Protein AF-A0A3P8GC88-F1 (afdb_monomer_lite)

Structure (mmCIF, N/CA/C/O backbone):
data_AF-A0A3P8GC88-F1
#
_entry.id   AF-A0A3P8GC88-F1
#
loop_
_atom_site.group_PDB
_atom_site.id
_atom_site.type_symbol
_atom_site.label_atom_id
_atom_site.label_alt_id
_atom_site.label_comp_id
_atom_site.label_asym_id
_atom_site.label_entity_id
_atom_site.label_seq_id
_atom_site.pdbx_PDB_ins_code
_atom_site.Cartn_x
_atom_site.Cartn_y
_atom_site.Cartn_z
_atom_site.occupancy
_atom_site.B_iso_or_equiv
_atom_site.auth_seq_id
_atom_site.auth_comp_id
_atom_site.auth_asym_id
_atom_site.auth_atom_id
_atom_site.pdbx_PDB_model_num
ATOM 1 N N . MET A 1 1 ? -16.053 -8.928 15.635 1.00 45.06 1 MET A N 1
ATOM 2 C CA . MET A 1 1 ? -14.944 -8.160 15.032 1.00 45.06 1 MET A CA 1
ATOM 3 C C . MET A 1 1 ? -15.364 -7.848 13.620 1.00 45.06 1 MET A C 1
ATOM 5 O O . MET A 1 1 ? -15.577 -8.796 12.871 1.00 45.06 1 MET A O 1
ATOM 9 N N . GLY A 1 2 ? -15.689 -6.575 13.405 1.00 56.59 2 GLY A N 1
ATOM 10 C CA . GLY A 1 2 ? -16.501 -6.079 12.302 1.00 56.59 2 GLY A CA 1
ATOM 11 C C . GLY A 1 2 ? -15.796 -6.063 10.960 1.00 56.59 2 GLY A C 1
ATOM 12 O O . GLY A 1 2 ? -14.570 -6.120 10.902 1.00 56.59 2 GLY A O 1
ATOM 13 N N . ASP A 1 3 ? -16.591 -5.991 9.900 1.00 76.69 3 ASP A N 1
ATOM 14 C CA . ASP A 1 3 ? -16.092 -5.788 8.547 1.00 76.69 3 ASP A CA 1
ATOM 15 C C . ASP A 1 3 ? -15.477 -4.379 8.491 1.00 76.69 3 ASP A C 1
ATOM 17 O O . ASP A 1 3 ? -16.190 -3.387 8.614 1.00 76.69 3 ASP A O 1
ATOM 21 N N . THR A 1 4 ? -14.158 -4.266 8.366 1.00 82.25 4 THR A N 1
ATOM 22 C CA . THR A 1 4 ? -13.486 -2.973 8.161 1.00 82.25 4 THR A CA 1
ATOM 23 C C . THR A 1 4 ? -13.404 -2.692 6.664 1.00 82.25 4 THR A C 1
ATOM 25 O O . THR A 1 4 ? -13.116 -3.592 5.872 1.00 82.25 4 THR A O 1
ATOM 28 N N . LEU A 1 5 ? -13.633 -1.439 6.276 1.00 87.00 5 LEU A N 1
ATOM 29 C CA . LEU A 1 5 ? -13.338 -0.937 4.939 1.00 87.00 5 LEU A CA 1
ATOM 30 C C . LEU A 1 5 ? -12.095 -0.049 4.997 1.00 87.00 5 LEU A C 1
ATOM 32 O O . LEU A 1 5 ? -12.009 0.805 5.877 1.00 87.00 5 LEU A O 1
ATOM 36 N N . VAL A 1 6 ? -11.181 -0.216 4.039 1.00 90.19 6 VAL A N 1
ATOM 37 C CA . VAL A 1 6 ? -10.041 0.682 3.809 1.00 90.19 6 VAL A CA 1
ATOM 38 C C . VAL A 1 6 ? -10.015 1.139 2.350 1.00 90.19 6 VAL A C 1
ATOM 40 O O . VAL A 1 6 ? -10.334 0.361 1.448 1.00 90.19 6 VAL A O 1
ATOM 43 N N . PHE A 1 7 ? -9.662 2.403 2.119 1.00 91.44 7 PHE A N 1
ATOM 44 C CA . PHE A 1 7 ? -9.493 2.979 0.784 1.00 91.44 7 PHE A CA 1
ATOM 45 C C . PHE A 1 7 ? -8.501 4.154 0.790 1.00 91.44 7 PHE A C 1
ATOM 47 O O . PHE A 1 7 ? -8.157 4.705 1.836 1.00 91.44 7 PHE A O 1
ATOM 54 N N . CYS A 1 8 ? -8.042 4.557 -0.395 1.00 90.88 8 CYS A N 1
ATOM 55 C CA . CYS A 1 8 ? -7.130 5.686 -0.598 1.00 90.88 8 CYS A CA 1
ATOM 56 C C . CYS A 1 8 ? -7.660 6.649 -1.676 1.00 90.88 8 CYS A C 1
ATOM 58 O O . CYS A 1 8 ? -8.451 6.251 -2.529 1.00 90.88 8 CYS A O 1
ATOM 60 N N . SER A 1 9 ? -7.207 7.910 -1.667 1.00 86.81 9 SER A N 1
ATOM 61 C CA . SER A 1 9 ? -7.732 8.981 -2.540 1.00 86.81 9 SER A CA 1
ATOM 62 C C . SER A 1 9 ? -6.686 9.657 -3.443 1.00 86.81 9 SER A C 1
ATOM 64 O O . SER A 1 9 ? -6.749 10.864 -3.666 1.00 86.81 9 SER A O 1
ATOM 66 N N . LEU A 1 10 ? -5.696 8.915 -3.965 1.00 92.06 10 LEU A N 1
ATOM 67 C CA . LEU A 1 10 ? -4.563 9.488 -4.728 1.00 92.06 10 LEU A CA 1
ATOM 68 C C . LEU A 1 10 ? -3.789 10.572 -3.953 1.00 92.06 10 LEU A C 1
ATOM 70 O O . LEU A 1 10 ? -3.154 11.448 -4.539 1.00 92.06 10 LEU A O 1
ATOM 74 N N . SER A 1 11 ? -3.814 10.471 -2.629 1.00 92.62 11 SER A N 1
ATOM 75 C CA . SER A 1 11 ? -3.140 11.335 -1.662 1.00 92.62 11 SER A CA 1
ATOM 76 C C . SER A 1 11 ? -2.324 10.458 -0.697 1.00 92.62 11 SER A C 1
ATOM 78 O O . SER A 1 11 ? -2.492 9.231 -0.706 1.00 92.62 11 SER A O 1
ATOM 80 N N . PRO A 1 12 ? -1.432 11.015 0.140 1.00 90.06 12 PRO A N 1
ATOM 81 C CA . PRO A 1 12 ? -0.731 10.243 1.164 1.00 90.06 12 PRO A CA 1
ATOM 82 C C . PRO A 1 12 ? -1.633 9.990 2.390 1.00 90.06 12 PRO A C 1
ATOM 84 O O . PRO A 1 12 ? -1.160 9.987 3.517 1.00 90.06 12 PRO A O 1
ATOM 87 N N . ILE A 1 13 ? -2.943 9.818 2.188 1.00 91.56 13 ILE A N 1
ATOM 88 C CA . ILE A 1 13 ? -3.923 9.588 3.250 1.00 91.56 13 ILE A CA 1
ATOM 89 C C . ILE A 1 13 ? -4.640 8.268 2.977 1.00 91.56 13 ILE A C 1
ATOM 91 O O . ILE A 1 13 ? -5.161 8.038 1.879 1.00 91.56 13 ILE A O 1
ATOM 95 N N . LEU A 1 14 ? -4.668 7.410 3.994 1.00 92.69 14 LEU A N 1
ATOM 96 C CA . LEU A 1 14 ? -5.495 6.208 4.029 1.00 92.69 14 LEU A CA 1
ATOM 97 C C . LEU A 1 14 ? -6.747 6.494 4.847 1.00 92.69 14 LEU A C 1
ATOM 99 O O . LEU A 1 14 ? -6.663 7.091 5.917 1.00 92.69 14 LEU A O 1
ATOM 103 N N . TYR A 1 15 ? -7.895 6.038 4.366 1.00 91.81 15 TYR A N 1
ATOM 104 C CA . TYR A 1 15 ? -9.172 6.165 5.055 1.00 91.81 15 TYR A CA 1
ATOM 105 C C . TYR A 1 15 ? -9.679 4.793 5.446 1.00 91.81 15 TYR A C 1
ATOM 107 O O . TYR A 1 15 ? -9.564 3.842 4.671 1.00 91.81 15 TYR A O 1
ATOM 115 N N . PHE A 1 16 ? -10.263 4.689 6.633 1.00 90.38 16 PHE A N 1
ATOM 116 C CA . PHE A 1 16 ? -10.815 3.434 7.111 1.00 90.38 16 PHE A CA 1
ATOM 117 C C . PHE A 1 16 ? -11.992 3.639 8.056 1.00 90.38 16 PHE A C 1
ATOM 119 O O . PHE A 1 16 ? -12.110 4.651 8.744 1.00 90.38 16 PHE A O 1
ATOM 126 N N . THR A 1 17 ? -12.891 2.664 8.082 1.00 87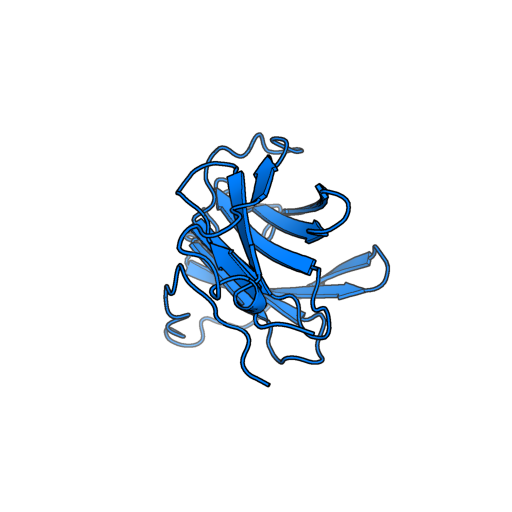.00 17 THR A N 1
ATOM 127 C CA . THR A 1 17 ? -14.095 2.706 8.914 1.00 87.00 17 THR A CA 1
ATOM 128 C C . THR A 1 17 ? -14.579 1.298 9.242 1.00 87.00 17 THR A C 1
ATOM 130 O O . THR A 1 17 ? -14.329 0.354 8.488 1.00 87.00 17 THR A O 1
ATOM 133 N N . SER A 1 18 ? -15.256 1.153 10.382 1.00 83.62 18 SER A N 1
ATOM 134 C CA . SER A 1 18 ? -15.886 -0.104 10.781 1.00 83.62 18 SER A CA 1
ATOM 135 C C . SER A 1 18 ? -17.312 -0.154 10.241 1.00 83.62 18 SER A C 1
ATOM 137 O O . SER A 1 18 ? -18.145 0.678 10.589 1.00 83.62 18 SER A O 1
ATOM 139 N N . LEU A 1 19 ? -17.632 -1.165 9.437 1.00 78.12 19 LEU A N 1
ATOM 140 C CA . LEU A 1 19 ? -18.971 -1.348 8.872 1.00 78.12 19 LEU A CA 1
ATOM 141 C C . LEU A 1 19 ? -19.974 -1.930 9.885 1.00 78.12 19 LEU A C 1
ATOM 143 O O . LEU A 1 19 ? -21.140 -2.128 9.552 1.00 78.12 19 LEU A O 1
ATOM 147 N N . THR A 1 20 ? -19.564 -2.210 11.128 1.00 71.25 20 THR A N 1
ATOM 148 C CA . THR A 1 20 ? -20.507 -2.583 12.199 1.00 71.25 20 THR A CA 1
ATOM 149 C C . THR A 1 20 ? -21.238 -1.393 12.809 1.00 71.25 20 THR A C 1
ATOM 151 O O . THR A 1 20 ? -22.257 -1.609 13.462 1.00 71.25 20 THR A O 1
ATOM 154 N N . ASP A 1 21 ? -20.747 -0.172 12.581 1.00 59.34 21 ASP A N 1
ATOM 155 C CA . ASP A 1 21 ? -21.316 1.068 13.129 1.00 59.34 21 ASP A CA 1
ATOM 156 C C . ASP A 1 21 ? -22.411 1.670 12.229 1.00 59.34 21 ASP A C 1
ATOM 158 O O . ASP A 1 21 ? -22.956 2.721 12.533 1.00 59.34 21 ASP A O 1
ATOM 162 N N . VAL A 1 22 ? -22.814 0.979 11.154 1.00 61.69 22 VAL A N 1
ATOM 163 C CA . VAL A 1 22 ? -23.804 1.457 10.159 1.00 61.69 22 VAL A CA 1
ATOM 164 C C . VAL A 1 22 ? -25.254 1.361 10.678 1.00 61.69 22 VAL A C 1
ATOM 166 O O . VAL A 1 22 ? -26.202 1.248 9.908 1.00 61.69 22 VAL A O 1
ATOM 169 N N . ARG A 1 23 ? -25.454 1.328 12.000 1.00 61.91 23 ARG A N 1
ATOM 170 C CA . ARG A 1 23 ? -26.798 1.332 12.606 1.00 61.91 23 ARG A CA 1
ATOM 171 C C . ARG A 1 23 ? -27.359 2.743 12.767 1.00 61.91 23 ARG A C 1
ATOM 173 O O . ARG A 1 23 ? -28.574 2.871 12.843 1.00 61.91 23 ARG A O 1
ATOM 180 N N . ASP A 1 24 ? -26.487 3.748 12.738 1.00 55.25 24 ASP A N 1
ATOM 181 C CA . ASP A 1 24 ? -26.819 5.168 12.732 1.00 55.25 24 ASP A CA 1
ATOM 182 C C . ASP A 1 24 ? -26.253 5.792 11.443 1.00 55.25 24 ASP A C 1
ATOM 184 O O . ASP A 1 24 ? -25.225 5.358 10.930 1.00 55.25 24 ASP A O 1
ATOM 188 N N . GLU A 1 25 ? -26.959 6.758 10.865 1.00 65.31 25 GLU A N 1
ATOM 189 C CA . GLU A 1 25 ? -26.869 7.188 9.456 1.00 65.31 25 GLU A CA 1
ATOM 190 C C . GLU A 1 25 ? -25.523 7.816 9.009 1.00 65.31 25 GLU A C 1
ATOM 192 O O . GLU A 1 25 ? -25.381 8.199 7.846 1.00 65.31 25 GLU A O 1
ATOM 197 N N . GLU A 1 26 ? -24.508 7.875 9.880 1.00 68.50 26 GLU A N 1
ATOM 198 C CA . GLU A 1 26 ? -23.179 8.423 9.587 1.00 68.50 26 GLU A CA 1
ATOM 199 C C . GLU A 1 26 ? -22.053 7.397 9.795 1.00 68.50 26 GLU A C 1
ATOM 201 O O . GLU A 1 26 ? -21.827 6.865 10.882 1.00 68.50 26 GLU A O 1
ATOM 206 N N . LEU A 1 27 ? -21.277 7.155 8.734 1.00 75.69 27 LEU A N 1
ATOM 207 C CA . LEU A 1 27 ? -20.048 6.364 8.798 1.00 75.69 27 LEU A CA 1
ATOM 208 C C . LEU A 1 27 ? -18.969 7.131 9.570 1.00 75.69 27 LEU A C 1
ATOM 210 O O . LEU A 1 27 ? -18.505 8.182 9.126 1.00 75.69 27 LEU A O 1
ATOM 214 N N . ASN A 1 28 ? -18.499 6.564 10.684 1.00 83.31 28 ASN A N 1
ATOM 215 C CA . ASN A 1 28 ? -17.353 7.096 11.419 1.00 83.31 28 ASN A CA 1
ATOM 216 C C . ASN A 1 28 ? -16.056 6.844 10.631 1.00 83.31 28 ASN A C 1
ATOM 218 O O . ASN A 1 28 ? -15.435 5.778 10.735 1.00 83.31 28 ASN A O 1
ATOM 222 N N . LEU A 1 29 ? -15.687 7.805 9.784 1.00 86.69 29 LEU A N 1
ATOM 223 C CA . LEU A 1 29 ? -14.516 7.728 8.921 1.00 86.69 29 LEU A CA 1
ATOM 224 C C . LEU A 1 29 ? -13.258 8.180 9.668 1.00 86.69 29 LEU A C 1
ATOM 226 O O . LEU A 1 29 ? -13.107 9.347 10.026 1.00 86.69 29 LEU A O 1
ATOM 230 N N . LYS A 1 30 ? -12.319 7.255 9.848 1.00 90.25 30 LYS A N 1
ATOM 231 C CA . LYS A 1 30 ? -10.978 7.533 10.362 1.00 90.25 30 LYS A CA 1
ATOM 232 C C . LYS A 1 30 ? -10.002 7.690 9.204 1.00 90.25 30 LYS A C 1
ATOM 234 O O . LYS A 1 30 ? -10.242 7.193 8.102 1.00 90.25 30 LYS A O 1
ATOM 239 N N . HIS A 1 31 ? -8.893 8.372 9.462 1.00 90.50 31 HIS A N 1
ATOM 240 C CA . HIS A 1 31 ? -7.816 8.512 8.494 1.00 90.50 31 HIS A CA 1
ATOM 241 C C . HIS A 1 31 ? -6.442 8.367 9.149 1.00 90.50 31 HIS A C 1
ATOM 243 O O . HIS A 1 31 ? -6.271 8.655 10.334 1.00 90.50 31 HIS A O 1
ATOM 249 N N . ALA A 1 32 ? -5.474 7.933 8.348 1.00 90.38 32 ALA A N 1
ATOM 250 C CA . ALA A 1 32 ? -4.058 7.909 8.673 1.00 90.38 32 ALA A CA 1
ATOM 251 C C . ALA A 1 32 ? -3.302 8.724 7.617 1.00 90.38 32 ALA A C 1
ATOM 253 O O . ALA A 1 32 ? -3.332 8.392 6.429 1.00 90.38 32 ALA A O 1
ATOM 254 N N . GLU A 1 33 ? -2.642 9.798 8.048 1.00 90.44 33 GLU A N 1
ATOM 255 C CA . GLU A 1 33 ? -1.737 10.563 7.192 1.00 90.44 33 GLU A CA 1
ATOM 256 C C . GLU A 1 33 ? -0.371 9.883 7.162 1.00 90.44 33 GLU A C 1
ATOM 258 O O . GLU A 1 33 ? 0.341 9.807 8.168 1.00 90.44 33 GLU A O 1
ATOM 263 N N . LEU A 1 34 ? -0.002 9.386 5.988 1.00 87.88 34 LEU A N 1
ATOM 264 C CA . LEU A 1 34 ? 1.295 8.785 5.757 1.00 87.88 34 LEU A CA 1
ATOM 265 C C . LEU A 1 34 ? 2.318 9.899 5.622 1.00 87.88 34 LEU A C 1
ATOM 267 O O . LEU A 1 34 ? 2.230 10.762 4.744 1.00 87.88 34 LEU A O 1
ATOM 271 N N . GLN A 1 35 ? 3.315 9.874 6.498 1.00 83.19 35 GLN A N 1
ATOM 272 C CA . GLN A 1 35 ? 4.422 10.802 6.363 1.00 83.19 35 GLN A CA 1
ATOM 273 C C . GLN A 1 35 ? 5.223 10.441 5.102 1.00 83.19 35 GLN A C 1
ATOM 275 O O . GLN A 1 35 ? 5.266 9.276 4.706 1.00 83.19 35 GLN A O 1
ATOM 280 N N . PRO A 1 36 ? 5.889 11.410 4.459 1.00 72.50 36 PRO A N 1
ATOM 281 C CA . PRO A 1 36 ? 6.412 11.204 3.112 1.00 72.50 36 PRO A CA 1
ATOM 282 C C . PRO A 1 36 ? 7.561 10.177 3.003 1.00 72.50 36 PRO A C 1
ATOM 284 O O . PRO A 1 36 ? 7.962 9.820 1.888 1.00 72.50 36 PRO A O 1
ATOM 287 N N . GLY A 1 37 ? 8.096 9.715 4.140 1.00 73.38 37 GLY A N 1
ATOM 288 C CA . GLY A 1 37 ? 9.191 8.750 4.238 1.00 73.38 37 GLY A CA 1
ATOM 289 C C . GLY A 1 37 ? 10.440 9.160 3.450 1.00 73.38 37 GLY A C 1
ATOM 290 O O . GLY A 1 37 ? 10.646 10.331 3.128 1.00 73.38 37 GLY A O 1
ATOM 291 N N . GLU A 1 38 ? 11.280 8.182 3.094 1.00 71.81 38 GLU A N 1
ATOM 292 C CA . GLU A 1 38 ? 12.569 8.429 2.423 1.00 71.81 38 GLU A CA 1
ATOM 293 C C . GLU A 1 38 ? 12.438 9.055 1.027 1.00 71.81 38 GLU A C 1
ATOM 295 O O . GLU A 1 38 ? 13.287 9.835 0.596 1.00 71.81 38 GLU A O 1
ATOM 300 N N . ARG A 1 39 ? 11.385 8.698 0.280 1.00 83.19 39 ARG A N 1
ATOM 301 C CA . ARG A 1 39 ? 11.214 9.136 -1.117 1.00 83.19 39 ARG A CA 1
ATOM 302 C C . ARG A 1 39 ? 10.271 10.325 -1.279 1.00 83.19 39 ARG A C 1
ATOM 304 O O . ARG A 1 39 ? 10.081 10.779 -2.410 1.00 83.19 39 ARG A O 1
ATOM 311 N N . ASN A 1 40 ? 9.744 10.878 -0.192 1.00 88.75 40 ASN A N 1
ATOM 312 C CA . ASN A 1 40 ? 8.763 11.959 -0.200 1.00 88.75 40 ASN A CA 1
ATOM 313 C C . ASN A 1 40 ? 7.532 11.612 -1.061 1.00 88.75 40 ASN A C 1
ATOM 315 O O . ASN A 1 40 ? 7.322 12.206 -2.127 1.00 88.75 40 ASN A O 1
ATOM 319 N N . ILE A 1 41 ? 6.807 10.555 -0.681 1.00 91.06 41 ILE A N 1
ATOM 320 C CA . ILE A 1 41 ? 5.606 10.112 -1.401 1.00 91.06 41 ILE A CA 1
ATOM 321 C C . ILE A 1 41 ? 4.519 11.188 -1.352 1.00 91.06 41 ILE A C 1
ATOM 323 O O . ILE A 1 41 ? 4.418 11.959 -0.404 1.00 91.06 41 ILE A O 1
ATOM 327 N N . THR A 1 42 ? 3.701 11.244 -2.397 1.00 92.75 42 THR A N 1
ATOM 328 C CA . THR A 1 42 ? 2.598 12.217 -2.498 1.00 92.75 42 THR A CA 1
ATOM 329 C C . THR A 1 42 ? 1.297 11.594 -2.975 1.00 92.75 42 THR A C 1
ATOM 331 O O . THR A 1 42 ? 0.262 12.253 -2.945 1.00 92.75 42 THR A O 1
ATOM 334 N N . LYS A 1 43 ? 1.335 10.340 -3.438 1.00 93.69 43 LYS A N 1
ATOM 335 C CA . LYS A 1 43 ? 0.174 9.642 -3.980 1.00 93.69 43 LYS A CA 1
ATOM 336 C C . LYS A 1 43 ? 0.176 8.193 -3.530 1.00 93.69 43 LYS A C 1
ATOM 338 O O . LYS A 1 43 ? 1.206 7.524 -3.594 1.00 93.69 43 LYS A O 1
ATOM 343 N N . THR A 1 44 ? -1.002 7.730 -3.143 1.00 95.19 44 THR A N 1
ATOM 344 C CA . THR A 1 44 ? -1.303 6.324 -2.874 1.00 95.19 44 THR A CA 1
ATOM 345 C C . THR A 1 44 ? -2.278 5.833 -3.930 1.00 95.19 44 THR A C 1
ATOM 347 O O . THR A 1 44 ? -3.318 6.460 -4.136 1.00 95.19 44 THR A O 1
ATOM 350 N N . PHE A 1 45 ? -1.930 4.749 -4.614 1.00 94.88 45 PHE A N 1
ATOM 351 C CA . PHE A 1 45 ? -2.695 4.218 -5.744 1.00 94.88 45 PHE A CA 1
ATOM 352 C C . PHE A 1 45 ? -3.551 3.013 -5.372 1.00 94.88 45 PHE A C 1
ATOM 354 O O . PHE A 1 45 ? -4.605 2.799 -5.966 1.00 94.88 45 PHE A O 1
ATOM 361 N N . SER A 1 46 ? -3.100 2.226 -4.400 1.00 94.50 46 SER A N 1
ATOM 362 C CA . SER A 1 46 ? -3.767 0.999 -3.977 1.00 94.50 46 SER A CA 1
ATOM 363 C C . SER A 1 46 ? -3.526 0.731 -2.501 1.00 94.50 46 SER A C 1
ATOM 365 O O . SER A 1 46 ? -2.527 1.173 -1.931 1.00 94.50 46 SER A O 1
ATOM 367 N N . VAL A 1 47 ? -4.456 -0.002 -1.897 1.00 93.94 47 VAL A N 1
ATOM 368 C CA . VAL A 1 47 ? -4.381 -0.474 -0.519 1.00 93.94 47 VAL A CA 1
ATOM 369 C C . VAL A 1 47 ? -5.026 -1.855 -0.424 1.00 93.94 47 VAL A C 1
ATOM 371 O O . VAL A 1 47 ? -6.007 -2.131 -1.116 1.00 93.94 47 VAL A O 1
ATOM 374 N N . ASP A 1 48 ? -4.466 -2.714 0.416 1.00 91.00 48 ASP A N 1
ATOM 375 C CA . ASP A 1 48 ? -4.994 -4.037 0.740 1.00 91.00 48 ASP A CA 1
ATOM 376 C C . ASP A 1 48 ? -4.752 -4.337 2.226 1.00 91.00 48 ASP A C 1
ATOM 378 O O . ASP A 1 48 ? -3.845 -3.774 2.840 1.00 91.00 48 ASP A O 1
ATOM 382 N N . PHE A 1 49 ? -5.543 -5.222 2.822 1.00 88.06 49 PHE A N 1
ATOM 383 C CA . PHE A 1 49 ? -5.238 -5.754 4.144 1.00 88.06 49 PHE A CA 1
ATOM 384 C C . PHE A 1 49 ? -4.020 -6.674 4.071 1.00 88.06 49 PHE A C 1
ATOM 386 O O . PHE A 1 49 ? -3.874 -7.488 3.156 1.00 88.06 49 PHE A O 1
ATOM 393 N N . LEU A 1 50 ? -3.139 -6.554 5.062 1.00 86.69 50 LEU A N 1
ATOM 394 C CA . LEU A 1 50 ? -2.027 -7.480 5.207 1.00 86.69 50 LEU A CA 1
ATOM 395 C C . LEU A 1 50 ? -2.564 -8.826 5.720 1.00 86.69 50 LEU A C 1
ATOM 397 O O . LEU A 1 50 ? -3.305 -8.867 6.705 1.00 86.69 50 LEU A O 1
ATOM 401 N N . GLY A 1 51 ? -2.202 -9.923 5.051 1.00 73.75 51 GLY A N 1
ATOM 402 C CA . GLY A 1 51 ? -2.670 -11.270 5.365 1.00 73.75 51 GLY A CA 1
ATOM 403 C C . GLY A 1 51 ? -2.484 -11.606 6.845 1.00 73.75 51 GLY A C 1
ATOM 404 O O . GLY A 1 51 ? -1.429 -11.386 7.424 1.00 73.75 51 GLY A O 1
ATOM 405 N N . GLY A 1 52 ? -3.543 -12.101 7.478 1.00 67.25 52 GLY A N 1
ATOM 406 C CA . GLY A 1 52 ? -3.549 -12.545 8.873 1.00 67.25 52 GLY A CA 1
ATOM 407 C C . GLY A 1 52 ? -3.780 -11.425 9.885 1.00 67.25 52 GLY A C 1
ATOM 408 O O . GLY A 1 52 ? -4.163 -11.709 11.019 1.00 67.25 52 GLY A O 1
ATOM 409 N N . SER A 1 53 ? -3.630 -10.163 9.476 1.00 70.31 53 SER A N 1
ATOM 410 C CA . SER A 1 53 ? -3.848 -8.999 10.328 1.00 70.31 53 SER A CA 1
ATOM 411 C C . SER A 1 53 ? -5.180 -8.328 10.009 1.00 70.31 53 SER A C 1
ATOM 413 O O . SER A 1 53 ? -5.487 -8.003 8.866 1.00 70.31 53 SER A O 1
ATOM 415 N N . SER A 1 54 ? -5.990 -8.067 11.035 1.00 71.88 54 SER A N 1
ATOM 416 C CA . SER A 1 54 ? -7.200 -7.246 10.887 1.00 71.88 54 SER A CA 1
ATOM 417 C C . SER A 1 54 ? -6.924 -5.745 11.001 1.00 71.88 54 SER A C 1
ATOM 419 O O . SER A 1 54 ? -7.854 -4.949 10.894 1.00 71.88 54 SER A O 1
ATOM 421 N N . ASN A 1 55 ? -5.681 -5.365 11.305 1.00 83.88 55 ASN A N 1
ATOM 422 C CA . ASN A 1 55 ? -5.326 -4.004 11.695 1.00 83.88 55 ASN A CA 1
ATOM 423 C C . ASN A 1 55 ? -4.193 -3.404 10.860 1.00 83.88 55 ASN A C 1
ATOM 425 O O . ASN A 1 55 ? -3.965 -2.201 10.929 1.00 83.88 55 ASN A O 1
ATOM 429 N N . GLN A 1 56 ? -3.490 -4.218 10.075 1.00 89.00 56 GLN A N 1
ATOM 430 C CA . GLN A 1 56 ? -2.437 -3.747 9.191 1.00 89.00 56 GLN A CA 1
ATOM 431 C C . GLN A 1 56 ? -2.895 -3.766 7.744 1.00 89.00 56 GLN A C 1
ATOM 433 O O . GLN A 1 56 ? -3.585 -4.682 7.290 1.00 89.00 56 GLN A O 1
ATOM 438 N N . VAL A 1 57 ? -2.468 -2.746 7.018 1.00 91.12 57 VAL A N 1
ATOM 439 C CA . VAL A 1 57 ? -2.711 -2.608 5.589 1.00 91.12 57 VAL A CA 1
ATOM 440 C C . VAL A 1 57 ? -1.401 -2.383 4.866 1.00 91.12 57 VAL A C 1
ATOM 442 O O . VAL A 1 57 ? -0.470 -1.788 5.405 1.00 91.12 57 VAL A O 1
ATOM 445 N N . VAL A 1 58 ? -1.343 -2.858 3.633 1.00 92.38 58 VAL A N 1
ATOM 446 C CA . VAL A 1 58 ? -0.273 -2.577 2.690 1.00 92.38 58 VAL A CA 1
ATOM 447 C C . VAL A 1 58 ? -0.782 -1.586 1.656 1.00 92.38 58 VAL A C 1
ATOM 449 O O . VAL A 1 58 ? -1.892 -1.734 1.152 1.00 92.38 58 VAL A O 1
ATOM 452 N N . SER A 1 59 ? 0.015 -0.578 1.319 1.00 94.25 59 SER A N 1
ATOM 453 C CA . SER A 1 59 ? -0.345 0.422 0.314 1.00 94.25 59 SER A CA 1
ATOM 454 C C . SER A 1 59 ? 0.765 0.650 -0.706 1.00 94.25 59 SER A C 1
ATOM 456 O O . SER A 1 59 ? 1.951 0.658 -0.376 1.00 94.25 59 SER A O 1
ATOM 458 N N . GLY A 1 60 ? 0.364 0.803 -1.969 1.00 94.94 60 GLY A N 1
ATOM 459 C CA . GLY A 1 60 ? 1.240 1.091 -3.102 1.00 94.94 60 GLY A CA 1
ATOM 460 C C . GLY A 1 60 ? 1.265 2.582 -3.415 1.00 94.94 60 GLY A C 1
ATOM 461 O O . GLY A 1 60 ? 0.213 3.220 -3.523 1.00 94.94 60 GLY A O 1
ATOM 462 N N . HIS A 1 61 ? 2.464 3.140 -3.567 1.00 95.31 61 HIS A N 1
ATOM 463 C CA . HIS A 1 61 ? 2.672 4.578 -3.714 1.00 95.31 61 HIS A CA 1
ATOM 464 C C . HIS A 1 61 ? 3.481 4.937 -4.953 1.00 95.31 61 HIS A C 1
ATOM 466 O O . HIS A 1 61 ? 4.108 4.101 -5.613 1.00 95.31 61 HIS A O 1
ATOM 472 N N . ASN A 1 62 ? 3.524 6.238 -5.232 1.00 94.69 62 ASN A N 1
ATOM 473 C CA . ASN A 1 62 ? 4.465 6.769 -6.199 1.00 94.69 62 ASN A CA 1
ATOM 474 C C . ASN A 1 62 ? 5.924 6.569 -5.768 1.00 94.69 62 ASN A C 1
ATOM 476 O O . ASN A 1 62 ? 6.238 6.326 -4.600 1.00 94.69 62 ASN A O 1
ATOM 480 N N . LYS A 1 63 ? 6.838 6.694 -6.733 1.00 94.38 63 LYS A N 1
ATOM 481 C CA . LYS A 1 63 ? 8.289 6.577 -6.522 1.00 94.38 63 LYS A CA 1
ATOM 482 C C . LYS A 1 63 ? 8.748 5.183 -6.079 1.00 94.38 63 LYS A C 1
ATOM 484 O O . LYS A 1 63 ? 9.810 5.062 -5.462 1.00 94.38 63 LYS A O 1
ATOM 489 N N . GLY A 1 64 ? 8.004 4.133 -6.419 1.00 93.00 64 GLY A N 1
ATOM 490 C CA . GLY A 1 64 ? 8.409 2.744 -6.183 1.00 93.00 64 GLY A CA 1
ATOM 491 C C . GLY A 1 64 ? 8.315 2.290 -4.731 1.00 93.00 64 GLY A C 1
ATOM 492 O O . GLY A 1 64 ? 9.065 1.394 -4.344 1.00 93.00 64 GLY A O 1
ATOM 493 N N . MET A 1 65 ? 7.464 2.933 -3.929 1.00 93.25 65 MET A N 1
ATOM 494 C CA . MET A 1 65 ? 7.359 2.659 -2.498 1.00 93.25 65 MET A CA 1
ATOM 495 C C . MET A 1 65 ? 6.123 1.838 -2.150 1.00 93.25 65 MET A C 1
ATOM 497 O O . MET A 1 65 ? 5.043 2.052 -2.701 1.00 93.25 65 MET A O 1
ATOM 501 N N . VAL A 1 66 ? 6.295 0.954 -1.173 1.00 93.00 66 VAL A N 1
ATOM 502 C CA . VAL A 1 66 ? 5.215 0.257 -0.474 1.00 93.00 66 VAL A CA 1
ATOM 503 C C . VAL A 1 66 ? 5.314 0.563 1.009 1.00 93.00 66 VAL A C 1
ATOM 505 O O . VAL A 1 66 ? 6.418 0.652 1.551 1.00 93.00 66 VAL A O 1
ATOM 508 N N . TYR A 1 67 ? 4.164 0.798 1.635 1.00 93.50 67 TYR A N 1
ATOM 509 C CA . TYR A 1 67 ? 4.058 1.066 3.065 1.00 93.50 67 TYR A CA 1
ATOM 510 C C . TYR A 1 67 ? 3.235 -0.042 3.712 1.00 93.50 67 TYR A C 1
ATOM 512 O O . TYR A 1 67 ? 2.254 -0.503 3.130 1.00 93.50 67 TYR A O 1
ATOM 520 N N . VAL A 1 68 ? 3.622 -0.446 4.918 1.00 91.88 68 VAL A N 1
ATOM 521 C CA . VAL A 1 68 ? 2.822 -1.293 5.806 1.00 91.88 68 VAL A CA 1
ATOM 522 C C . VAL A 1 68 ? 2.403 -0.422 6.977 1.00 91.88 68 VAL A C 1
ATOM 524 O O . VAL A 1 68 ? 3.257 0.106 7.678 1.00 91.88 68 VAL A O 1
ATOM 527 N N . THR A 1 69 ? 1.101 -0.212 7.151 1.00 91.56 69 THR A N 1
ATOM 528 C CA . THR A 1 69 ? 0.545 0.732 8.130 1.00 91.56 69 THR A CA 1
ATOM 529 C C . THR A 1 69 ? -0.343 0.003 9.123 1.00 91.56 69 THR A C 1
ATOM 531 O O . THR A 1 69 ? -1.261 -0.710 8.725 1.00 91.56 69 THR A O 1
ATOM 534 N N . ASP A 1 70 ? -0.097 0.215 10.411 1.00 90.00 70 ASP A N 1
ATOM 535 C CA . ASP A 1 70 ? -0.975 -0.207 11.495 1.00 90.00 70 ASP A CA 1
ATOM 536 C C . ASP A 1 70 ? -2.064 0.855 11.724 1.00 90.00 70 ASP A C 1
ATOM 538 O O . ASP A 1 70 ? -1.783 1.990 12.115 1.00 90.00 70 ASP A O 1
ATOM 542 N N . LEU A 1 71 ? -3.321 0.485 11.481 1.00 87.00 71 LEU A N 1
ATOM 543 C CA . LEU A 1 71 ? -4.480 1.381 11.539 1.00 87.00 71 LEU A CA 1
ATOM 544 C C . LEU A 1 71 ? -4.880 1.783 12.969 1.00 87.00 71 LEU A C 1
ATOM 546 O O . LEU A 1 71 ? -5.648 2.727 13.152 1.00 87.00 71 LEU A O 1
ATOM 550 N N . GLN A 1 72 ? -4.397 1.080 13.996 1.00 85.69 72 GLN A N 1
ATOM 551 C CA . GLN A 1 72 ? -4.710 1.399 15.395 1.00 85.69 72 GLN A CA 1
ATOM 552 C C . GLN A 1 72 ? -3.756 2.454 15.949 1.00 85.69 72 GLN A C 1
ATOM 554 O O . GLN A 1 72 ? -4.165 3.325 16.715 1.00 85.69 72 GLN A O 1
ATOM 559 N N . THR A 1 73 ? -2.481 2.356 15.585 1.00 87.31 73 THR A N 1
ATOM 560 C CA . THR A 1 73 ? -1.401 3.206 16.094 1.00 87.31 73 THR A CA 1
ATOM 561 C C . THR A 1 73 ? -0.986 4.301 15.116 1.00 87.31 73 THR A C 1
ATOM 563 O O . THR A 1 73 ? -0.236 5.194 15.509 1.00 87.31 73 THR A O 1
ATOM 566 N N . ASN A 1 74 ? -1.449 4.241 13.862 1.00 86.31 74 ASN A N 1
ATOM 567 C CA . ASN A 1 74 ? -1.008 5.081 12.744 1.00 86.31 74 ASN A CA 1
ATOM 568 C C . ASN A 1 74 ? 0.510 5.028 12.497 1.00 86.31 74 ASN A C 1
ATOM 570 O O . ASN A 1 74 ? 1.083 5.927 11.879 1.00 86.31 74 ASN A O 1
ATOM 574 N N . LYS A 1 75 ? 1.181 3.981 12.988 1.00 88.50 75 LYS A N 1
ATOM 575 C CA . LYS A 1 75 ? 2.588 3.726 12.685 1.00 88.50 75 LYS A CA 1
ATOM 576 C C . LYS A 1 75 ? 2.691 3.021 11.347 1.00 88.50 75 LYS A C 1
ATOM 578 O O . LYS A 1 75 ? 1.827 2.223 10.992 1.00 88.50 75 LYS A O 1
ATOM 583 N N . TYR A 1 76 ? 3.767 3.298 10.627 1.00 89.56 76 TYR A N 1
ATOM 584 C CA . TYR A 1 76 ? 4.024 2.654 9.355 1.00 89.56 76 TYR A CA 1
ATOM 585 C C . TYR A 1 76 ? 5.507 2.334 9.187 1.00 89.56 76 TYR A C 1
ATOM 587 O O . TYR A 1 76 ? 6.377 3.027 9.717 1.00 89.56 76 TYR A O 1
ATOM 595 N N . GLU A 1 77 ? 5.765 1.304 8.396 1.00 88.94 77 GLU A N 1
ATOM 596 C CA . GLU A 1 77 ? 7.069 0.969 7.842 1.00 88.94 77 GLU A CA 1
ATOM 597 C C . GLU A 1 77 ? 7.010 1.123 6.326 1.00 88.94 77 GLU A C 1
ATOM 599 O O . GLU A 1 77 ? 5.944 1.009 5.719 1.00 88.94 77 GLU A O 1
ATOM 604 N N . SER A 1 78 ? 8.144 1.414 5.690 1.00 89.44 78 SER A N 1
ATOM 605 C CA . SER A 1 78 ? 8.172 1.643 4.247 1.00 89.44 78 SER A CA 1
ATOM 606 C C . SER A 1 78 ? 9.403 1.047 3.599 1.00 89.44 78 SER A C 1
ATOM 608 O O . SER A 1 78 ? 10.470 0.983 4.207 1.00 89.44 78 SER A O 1
ATOM 610 N N . PHE A 1 79 ? 9.259 0.651 2.339 1.00 89.00 79 PHE A N 1
ATOM 611 C CA . PHE A 1 79 ? 10.357 0.098 1.568 1.00 89.00 79 PHE A CA 1
ATOM 612 C C . PHE A 1 79 ? 10.220 0.367 0.076 1.00 89.00 79 PHE A C 1
ATOM 614 O O . PHE A 1 79 ? 9.124 0.514 -0.470 1.00 89.00 79 PHE A O 1
ATOM 621 N N . ALA A 1 80 ? 11.368 0.409 -0.599 1.00 89.50 80 ALA A N 1
ATOM 622 C CA . ALA A 1 80 ? 11.421 0.472 -2.048 1.00 89.50 80 ALA A CA 1
ATOM 623 C C . ALA A 1 80 ? 11.269 -0.932 -2.642 1.00 89.50 80 ALA A C 1
ATOM 625 O O . ALA A 1 80 ? 12.107 -1.802 -2.413 1.00 89.50 80 ALA A O 1
ATOM 626 N N . VAL A 1 81 ? 10.250 -1.127 -3.480 1.00 86.31 81 VAL A N 1
ATOM 627 C CA . VAL A 1 81 ? 9.992 -2.400 -4.181 1.00 86.31 81 VAL A CA 1
ATOM 628 C C . VAL A 1 81 ? 11.143 -2.763 -5.123 1.00 86.31 81 VAL A C 1
ATOM 630 O O . VAL A 1 81 ? 11.490 -3.929 -5.303 1.00 86.31 81 VAL A O 1
ATOM 633 N N . ASN A 1 82 ? 11.765 -1.747 -5.719 1.00 85.56 82 ASN A N 1
ATOM 634 C CA . ASN A 1 82 ? 12.974 -1.877 -6.514 1.00 85.56 82 ASN A CA 1
ATOM 635 C C . ASN A 1 82 ? 13.944 -0.749 -6.123 1.00 85.56 82 ASN A C 1
ATOM 637 O O . ASN A 1 82 ? 13.680 0.415 -6.431 1.00 85.56 82 ASN A O 1
ATOM 641 N N . PRO A 1 83 ? 15.094 -1.047 -5.493 1.00 82.06 83 PRO A N 1
ATOM 642 C CA . PRO A 1 83 ? 16.060 -0.018 -5.108 1.00 82.06 83 PRO A CA 1
ATOM 643 C C . PRO A 1 83 ? 16.591 0.802 -6.293 1.00 82.06 83 PRO A C 1
ATOM 645 O O . PRO A 1 83 ? 16.955 1.963 -6.122 1.00 82.06 83 PRO A O 1
ATOM 648 N N . ARG A 1 84 ? 16.604 0.222 -7.501 1.00 85.00 84 ARG A N 1
ATOM 649 C CA . ARG A 1 84 ? 17.138 0.842 -8.724 1.00 85.00 84 ARG A CA 1
ATOM 650 C C . ARG A 1 84 ? 16.087 1.585 -9.549 1.00 85.00 84 ARG A C 1
ATOM 652 O O . ARG A 1 84 ? 16.455 2.288 -10.484 1.00 85.00 84 ARG A O 1
ATOM 659 N N . SER A 1 85 ? 14.802 1.436 -9.227 1.00 86.06 85 SER A N 1
ATOM 660 C CA . SER A 1 85 ? 13.699 2.075 -9.948 1.00 86.06 85 SER A CA 1
ATOM 661 C C . SER A 1 85 ? 12.858 2.937 -9.011 1.00 86.06 85 SER A C 1
ATOM 663 O O . SER A 1 85 ? 12.746 2.689 -7.811 1.00 86.06 85 SER A O 1
ATOM 665 N N . LYS A 1 86 ? 12.261 3.982 -9.577 1.00 92.75 86 LYS A N 1
ATOM 666 C CA . LYS A 1 86 ? 11.254 4.823 -8.919 1.00 92.75 86 LYS A CA 1
ATOM 667 C C . LYS A 1 86 ? 9.917 4.757 -9.655 1.00 92.75 86 LYS A C 1
ATOM 669 O O . LYS A 1 86 ? 9.105 5.655 -9.490 1.00 92.75 86 LYS A O 1
ATOM 674 N N . ALA A 1 87 ? 9.716 3.741 -10.489 1.00 92.62 87 ALA A N 1
ATOM 675 C CA . ALA A 1 87 ? 8.439 3.519 -11.145 1.00 92.62 87 ALA A CA 1
ATOM 676 C C . ALA A 1 87 ? 7.332 3.346 -10.099 1.00 92.62 87 ALA A C 1
ATOM 678 O O . ALA A 1 87 ? 7.555 2.724 -9.060 1.00 92.62 87 ALA A O 1
ATOM 679 N N . ASP A 1 88 ? 6.166 3.924 -10.353 1.00 95.19 88 ASP A N 1
ATOM 680 C CA . ASP A 1 88 ? 5.072 3.945 -9.390 1.00 95.19 88 ASP A CA 1
ATOM 681 C C . ASP A 1 88 ? 4.574 2.524 -9.098 1.00 95.19 88 ASP A C 1
ATOM 683 O O . ASP A 1 88 ? 4.657 1.635 -9.949 1.00 95.19 88 ASP A O 1
ATOM 687 N N . VAL A 1 89 ? 4.127 2.281 -7.864 1.00 94.31 89 VAL A N 1
ATOM 688 C CA . VAL A 1 89 ? 3.502 1.016 -7.462 1.00 94.31 89 VAL A CA 1
ATOM 689 C C . VAL A 1 89 ? 1.997 1.202 -7.550 1.00 94.31 89 VAL A C 1
ATOM 691 O O . VAL A 1 89 ? 1.376 1.785 -6.664 1.00 94.31 89 VAL A O 1
ATOM 694 N N . ASN A 1 90 ? 1.412 0.713 -8.637 1.00 93.81 90 ASN A N 1
ATOM 695 C CA . ASN A 1 90 ? -0.000 0.936 -8.936 1.00 93.81 90 ASN A CA 1
ATOM 696 C C . ASN A 1 90 ? -0.919 -0.034 -8.202 1.00 93.81 90 ASN A C 1
ATOM 698 O O . ASN A 1 90 ? -2.066 0.303 -7.918 1.00 93.81 90 ASN A O 1
ATOM 702 N N . ALA A 1 91 ? -0.427 -1.235 -7.904 1.00 92.62 91 ALA A N 1
ATOM 703 C CA . ALA A 1 91 ? -1.220 -2.291 -7.301 1.00 92.62 91 ALA A CA 1
ATOM 704 C C . ALA A 1 91 ? -0.406 -3.032 -6.241 1.00 92.62 91 ALA A C 1
ATOM 706 O O . ALA A 1 91 ? 0.735 -3.425 -6.495 1.00 92.62 91 ALA A O 1
ATOM 707 N N . VAL A 1 92 ? -1.016 -3.257 -5.082 1.00 92.31 92 VAL A N 1
ATOM 708 C CA . VAL A 1 92 ? -0.501 -4.138 -4.036 1.00 92.31 92 VAL A CA 1
ATOM 709 C C . VAL A 1 92 ? -1.569 -5.136 -3.627 1.00 92.31 92 VAL A C 1
ATOM 711 O O . VAL A 1 92 ? -2.757 -4.822 -3.663 1.00 92.31 92 VAL A O 1
ATOM 714 N N . THR A 1 93 ? -1.145 -6.338 -3.256 1.00 89.69 93 THR A N 1
ATOM 715 C CA . THR A 1 93 ? -2.014 -7.326 -2.617 1.00 89.69 93 THR A CA 1
ATOM 716 C C . THR A 1 93 ? -1.191 -8.307 -1.792 1.00 89.69 93 THR A C 1
ATOM 718 O O . THR A 1 93 ? 0.042 -8.261 -1.820 1.00 89.69 93 THR A O 1
ATOM 721 N N . THR A 1 94 ? -1.856 -9.200 -1.067 1.00 85.31 94 THR A N 1
ATOM 722 C CA . THR A 1 94 ? -1.207 -10.317 -0.382 1.00 85.31 94 THR A CA 1
ATOM 723 C C . THR A 1 94 ? -1.489 -11.641 -1.080 1.00 85.31 94 THR A C 1
ATOM 725 O O . THR A 1 94 ? -2.534 -11.815 -1.703 1.00 85.31 94 THR A O 1
ATOM 728 N N . LEU A 1 95 ? -0.525 -12.569 -1.045 1.00 80.38 95 LEU A N 1
ATOM 729 C CA . LEU A 1 95 ? -0.660 -13.853 -1.746 1.00 80.38 95 LEU A CA 1
ATOM 730 C C . LEU A 1 95 ? -1.810 -14.693 -1.170 1.00 80.38 95 LEU A C 1
ATOM 732 O O . LEU A 1 95 ? -2.572 -15.307 -1.914 1.00 80.38 95 LEU A O 1
ATOM 736 N N . ASP A 1 96 ? -1.929 -14.706 0.153 1.00 73.56 96 ASP A N 1
ATOM 737 C CA . ASP A 1 96 ? -3.044 -15.298 0.875 1.00 73.56 96 ASP A CA 1
ATOM 738 C C . ASP A 1 96 ? -3.274 -14.594 2.225 1.00 73.56 96 ASP A C 1
ATOM 740 O O . ASP A 1 96 ? -2.429 -13.841 2.716 1.00 73.56 96 ASP A O 1
ATOM 744 N N . ARG A 1 97 ? -4.423 -14.882 2.852 1.00 65.88 97 ARG A N 1
ATOM 745 C CA . ARG A 1 97 ? -4.860 -14.283 4.125 1.00 65.88 97 ARG A CA 1
ATOM 746 C C . ARG A 1 97 ? -4.120 -14.775 5.373 1.00 65.88 97 ARG A C 1
ATOM 748 O O . ARG A 1 97 ? -4.504 -14.389 6.467 1.00 65.88 97 ARG A O 1
ATOM 755 N N . SER A 1 98 ? -3.131 -15.641 5.247 1.00 68.44 98 SER A N 1
ATOM 756 C CA . SER A 1 98 ? -2.260 -16.109 6.336 1.00 68.44 98 SER A CA 1
ATOM 757 C C . SER A 1 98 ? -0.792 -15.745 6.112 1.00 68.44 98 SER A C 1
ATOM 759 O O . SER A 1 98 ? 0.026 -15.868 7.019 1.00 68.44 98 SER A O 1
ATOM 761 N N . SER A 1 99 ? -0.462 -15.317 4.898 1.00 67.56 99 SER A N 1
ATOM 762 C CA . SER A 1 99 ? 0.878 -15.017 4.451 1.00 67.56 99 SER A CA 1
ATOM 763 C C . SER A 1 99 ? 1.189 -13.552 4.679 1.00 67.56 99 SER A C 1
ATOM 765 O O . SER A 1 99 ? 0.408 -12.663 4.341 1.00 67.56 99 SER A O 1
ATOM 767 N N . ASN A 1 100 ? 2.410 -13.297 5.125 1.00 76.56 100 ASN A N 1
ATOM 768 C CA . ASN A 1 100 ? 2.974 -11.957 5.108 1.00 76.56 100 ASN A CA 1
ATOM 769 C C . ASN A 1 100 ? 3.707 -11.679 3.786 1.00 76.56 100 ASN A C 1
A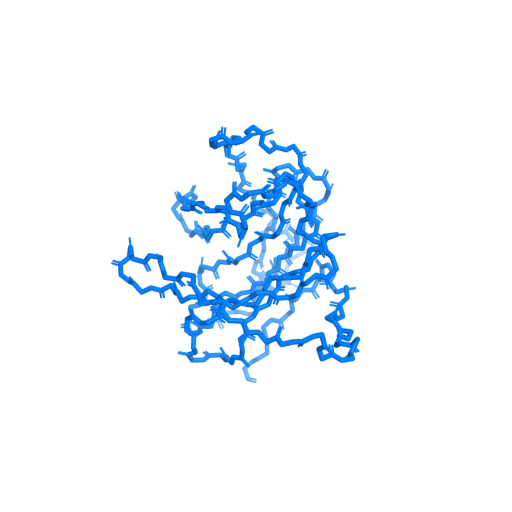TOM 771 O O . ASN A 1 100 ? 4.784 -11.079 3.751 1.00 76.56 100 ASN A O 1
ATOM 775 N N . LEU A 1 101 ? 3.157 -12.209 2.694 1.00 84.81 101 LEU A N 1
ATOM 776 C CA . LEU A 1 101 ? 3.709 -12.108 1.355 1.00 84.81 101 LEU A CA 1
ATOM 777 C C . LEU A 1 101 ? 3.001 -11.002 0.594 1.00 84.81 101 LEU A C 1
ATOM 779 O O . LEU A 1 101 ? 1.830 -11.135 0.252 1.00 84.81 101 LEU A O 1
ATOM 783 N N . ILE A 1 102 ? 3.735 -9.936 0.304 1.00 87.81 102 ILE A N 1
ATOM 784 C CA . ILE A 1 102 ? 3.258 -8.769 -0.426 1.00 87.81 102 ILE A CA 1
ATOM 785 C C . ILE A 1 102 ? 3.625 -8.923 -1.901 1.00 87.81 102 ILE A C 1
ATOM 787 O O . ILE A 1 102 ? 4.789 -9.125 -2.250 1.00 87.81 102 ILE A O 1
ATOM 791 N N . LEU A 1 103 ? 2.631 -8.780 -2.770 1.00 90.50 103 LEU A N 1
ATOM 792 C CA . LEU A 1 103 ? 2.793 -8.637 -4.210 1.00 90.50 103 LEU A CA 1
ATOM 793 C C . LEU A 1 103 ? 2.658 -7.161 -4.573 1.00 90.50 103 LEU A C 1
ATOM 795 O O . LEU A 1 103 ? 1.658 -6.538 -4.232 1.00 90.50 103 LEU A O 1
ATOM 799 N N . ALA A 1 104 ? 3.638 -6.610 -5.286 1.00 91.88 104 ALA A N 1
ATOM 800 C CA . ALA A 1 104 ? 3.638 -5.217 -5.722 1.00 91.88 104 ALA A CA 1
ATOM 801 C C . ALA A 1 104 ? 3.856 -5.122 -7.236 1.00 91.88 104 ALA A C 1
ATOM 803 O O . ALA A 1 104 ? 4.914 -5.502 -7.746 1.00 91.88 104 ALA A O 1
ATOM 804 N N . GLY A 1 105 ? 2.852 -4.617 -7.953 1.00 91.62 105 GLY A N 1
ATOM 805 C CA . GLY A 1 105 ? 2.896 -4.348 -9.389 1.00 91.62 105 GLY A CA 1
ATOM 806 C C . GLY A 1 105 ? 3.279 -2.899 -9.669 1.00 91.62 105 GLY A C 1
ATOM 807 O O . GLY A 1 105 ? 2.627 -1.977 -9.173 1.00 91.62 105 GLY A O 1
ATOM 808 N N . SER A 1 106 ? 4.327 -2.700 -10.469 1.00 91.31 106 SER A N 1
ATOM 809 C CA . SER A 1 106 ? 4.897 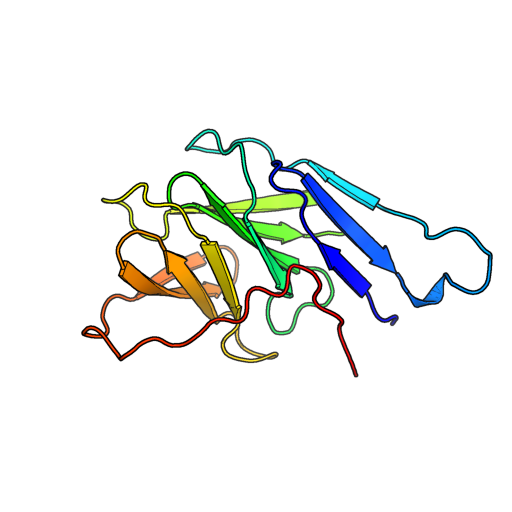-1.379 -10.743 1.00 91.31 106 SER A CA 1
ATOM 810 C C . SER A 1 106 ? 4.913 -1.026 -12.233 1.00 91.31 106 SER A C 1
ATOM 812 O O . SER A 1 106 ? 4.947 -1.904 -13.096 1.00 91.31 106 SER A O 1
ATOM 814 N N . ASP A 1 107 ? 4.955 0.276 -12.531 1.00 92.75 107 ASP A N 1
ATOM 815 C CA . ASP A 1 107 ? 5.146 0.834 -13.879 1.00 92.75 107 ASP A CA 1
ATOM 816 C C . ASP A 1 107 ? 6.462 0.407 -14.549 1.00 92.75 107 ASP A C 1
ATOM 818 O O . ASP A 1 107 ? 6.616 0.556 -15.759 1.00 92.75 107 ASP A O 1
ATOM 822 N N . ASP A 1 108 ? 7.406 -0.189 -13.809 1.00 87.94 108 ASP A N 1
ATOM 823 C CA . ASP A 1 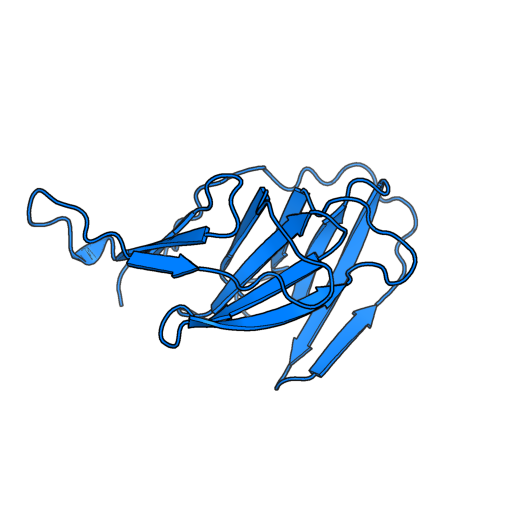108 ? 8.600 -0.798 -14.402 1.00 87.94 108 ASP A CA 1
ATOM 824 C C . ASP A 1 108 ? 8.323 -2.143 -15.086 1.00 87.94 108 ASP A C 1
ATOM 826 O O . ASP A 1 108 ? 9.261 -2.876 -15.396 1.00 87.94 108 ASP A O 1
ATOM 830 N N . THR A 1 109 ? 7.052 -2.454 -15.353 1.00 86.25 109 THR A N 1
ATOM 831 C CA . THR A 1 109 ? 6.547 -3.649 -16.048 1.00 86.25 109 THR A CA 1
ATOM 832 C C . THR A 1 109 ? 6.744 -4.960 -15.286 1.00 86.25 109 THR A C 1
ATOM 834 O O . THR A 1 109 ? 6.562 -6.035 -15.855 1.00 86.25 109 THR A O 1
ATOM 837 N N . ASN A 1 110 ? 7.088 -4.894 -13.996 1.00 83.56 110 ASN A N 1
ATOM 838 C CA . ASN A 1 110 ? 7.315 -6.068 -13.162 1.00 83.56 110 ASN A CA 1
ATOM 839 C C . ASN A 1 110 ? 6.351 -6.123 -11.972 1.00 83.56 110 ASN A C 1
ATOM 841 O O . ASN A 1 110 ? 5.945 -5.104 -11.410 1.00 83.56 110 ASN A O 1
ATOM 845 N N . VAL A 1 111 ? 6.060 -7.352 -11.547 1.00 85.69 111 VAL A N 1
ATOM 846 C CA . VAL A 1 111 ? 5.476 -7.654 -10.239 1.00 85.69 111 VAL A CA 1
ATOM 847 C C . VAL A 1 111 ? 6.578 -8.244 -9.372 1.00 85.69 111 VAL A C 1
ATOM 849 O O . VAL A 1 111 ? 7.331 -9.106 -9.829 1.00 85.69 111 VAL A O 1
ATOM 852 N N . ARG A 1 112 ? 6.703 -7.772 -8.134 1.00 86.62 112 ARG A N 1
ATOM 853 C CA . ARG A 1 112 ? 7.693 -8.277 -7.176 1.00 86.62 112 ARG A CA 1
ATOM 854 C C . ARG A 1 112 ? 7.020 -8.816 -5.933 1.00 86.62 112 ARG A C 1
ATOM 856 O O . ARG A 1 112 ? 5.938 -8.368 -5.565 1.00 86.62 112 ARG A O 1
ATOM 863 N N . VAL A 1 113 ? 7.698 -9.779 -5.321 1.00 86.06 113 VAL A N 1
ATOM 864 C CA . VAL A 1 113 ? 7.267 -10.453 -4.103 1.00 86.06 113 VAL A CA 1
ATOM 865 C C . VAL A 1 113 ? 8.181 -10.012 -2.964 1.00 86.06 113 VAL A C 1
ATOM 867 O O . VAL A 1 113 ? 9.409 -10.073 -3.079 1.00 86.06 113 VAL A O 1
ATOM 870 N N . SER A 1 114 ? 7.583 -9.570 -1.867 1.00 84.44 114 SER A N 1
ATOM 871 C CA . SER A 1 114 ? 8.283 -9.172 -0.649 1.00 84.44 114 SER A CA 1
ATOM 872 C C . SER A 1 114 ? 7.715 -9.934 0.541 1.00 84.44 114 SER A C 1
ATOM 874 O O . SER A 1 114 ? 6.507 -10.134 0.629 1.00 84.44 114 SER A O 1
ATOM 876 N N . TYR A 1 115 ? 8.584 -10.358 1.452 1.00 78.06 115 TYR A N 1
ATOM 877 C CA . TYR A 1 115 ? 8.194 -10.955 2.727 1.00 78.06 115 TYR A CA 1
ATOM 878 C C . TYR A 1 115 ? 8.262 -9.895 3.824 1.00 78.06 115 TYR A C 1
ATOM 880 O O . TYR A 1 115 ? 9.223 -9.121 3.868 1.00 78.06 115 TYR A O 1
ATOM 888 N N . TYR A 1 116 ? 7.264 -9.899 4.702 1.00 72.12 116 TYR A N 1
ATOM 889 C CA . TYR A 1 116 ? 7.162 -9.018 5.859 1.00 72.12 116 TYR A CA 1
ATOM 890 C C . TYR A 1 116 ? 7.083 -9.855 7.146 1.00 72.12 116 TYR A C 1
ATOM 892 O O . TYR A 1 116 ? 6.060 -10.457 7.432 1.00 72.12 116 TYR A O 1
ATOM 900 N N . PHE A 1 117 ? 8.152 -9.970 7.926 1.00 67.25 117 PHE A N 1
ATOM 901 C CA . PHE A 1 117 ? 8.111 -10.716 9.195 1.00 67.25 117 PHE A CA 1
ATOM 902 C C . PHE A 1 117 ? 8.817 -9.921 10.271 1.00 67.25 117 PHE A C 1
ATOM 904 O O . PHE A 1 117 ? 9.968 -9.587 10.042 1.00 67.25 117 PHE A O 1
ATOM 911 N N . ASP A 1 118 ? 8.171 -9.681 11.417 1.00 53.41 118 ASP A N 1
ATOM 912 C CA . ASP A 1 118 ? 8.798 -9.147 12.639 1.00 53.41 118 ASP A CA 1
ATOM 913 C C . ASP A 1 118 ? 9.853 -8.050 12.356 1.00 53.41 118 ASP A C 1
ATOM 915 O O . ASP A 1 118 ? 11.036 -8.217 12.655 1.00 53.41 118 ASP A O 1
ATOM 919 N N . ASP A 1 119 ? 9.431 -6.962 11.700 1.00 48.84 119 ASP A N 1
ATOM 920 C CA . ASP A 1 119 ? 10.261 -5.801 11.316 1.00 48.84 119 ASP A CA 1
ATOM 921 C C . ASP A 1 119 ? 11.416 -6.107 10.325 1.00 48.84 119 ASP A C 1
ATOM 923 O O . ASP A 1 119 ? 12.322 -5.298 10.103 1.00 48.84 119 ASP A O 1
ATOM 927 N N . TYR A 1 120 ? 11.394 -7.277 9.682 1.00 40.34 120 TYR A N 1
ATOM 928 C CA . TYR A 1 120 ? 12.335 -7.707 8.649 1.00 40.34 120 TYR A CA 1
ATOM 929 C C . TYR A 1 120 ? 11.683 -7.736 7.266 1.00 40.34 120 TYR A C 1
ATOM 931 O O . TYR A 1 120 ? 10.718 -8.461 7.001 1.00 40.34 120 TYR A O 1
ATOM 939 N N . LEU A 1 121 ? 12.285 -6.980 6.345 1.00 52.44 121 LEU A N 1
ATOM 940 C CA . LEU A 1 121 ? 11.868 -6.906 4.954 1.00 52.44 121 LEU A CA 1
ATOM 941 C C . LEU A 1 121 ? 12.839 -7.658 4.036 1.00 52.44 121 LEU A C 1
ATOM 943 O O . LEU A 1 121 ? 13.981 -7.243 3.836 1.00 52.44 121 LEU A O 1
ATOM 947 N N . GLY A 1 122 ? 12.364 -8.746 3.430 1.00 46.38 122 GLY A N 1
ATOM 948 C CA . GLY A 1 122 ? 13.104 -9.505 2.421 1.00 46.38 122 GLY A CA 1
ATOM 949 C C . GLY A 1 122 ? 12.496 -9.328 1.031 1.00 46.38 122 GLY A C 1
ATOM 950 O O . GLY A 1 122 ? 11.347 -9.705 0.809 1.00 46.38 122 GLY A O 1
ATOM 951 N N . VAL A 1 123 ? 13.253 -8.784 0.072 1.00 50.28 123 VAL A N 1
ATOM 952 C CA . VAL A 1 123 ? 12.830 -8.693 -1.339 1.00 50.28 123 VAL A CA 1
ATOM 953 C C . VAL A 1 123 ? 13.370 -9.900 -2.103 1.00 50.28 123 VAL A C 1
ATOM 955 O O . VAL A 1 123 ? 14.585 -10.066 -2.205 1.00 50.28 123 VAL A O 1
ATOM 958 N N . PHE A 1 124 ? 12.486 -10.719 -2.677 1.00 44.19 124 PHE A N 1
ATOM 959 C CA . PHE A 1 124 ? 12.883 -11.791 -3.590 1.00 44.19 124 PHE A CA 1
ATOM 960 C C . PHE A 1 124 ? 12.710 -11.334 -5.047 1.00 44.19 124 PHE A C 1
ATOM 962 O O . PHE A 1 124 ? 11.671 -10.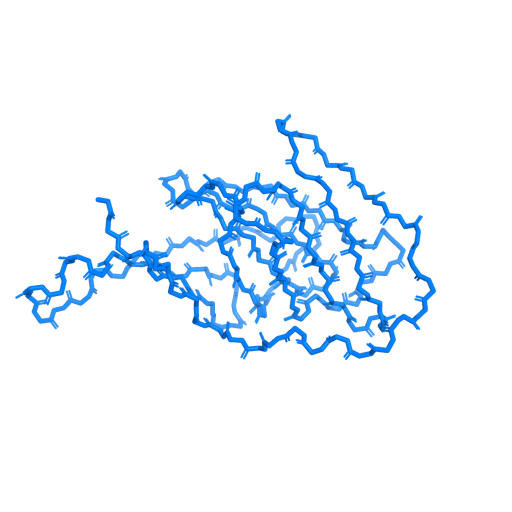802 -5.437 1.00 44.19 124 PHE A O 1
ATOM 969 N N . ILE A 1 125 ? 13.738 -11.539 -5.872 1.00 48.19 125 ILE A N 1
ATOM 970 C CA . ILE A 1 125 ? 13.737 -11.307 -7.328 1.00 48.19 125 ILE A CA 1
ATOM 971 C C . ILE A 1 125 ? 14.421 -12.556 -7.919 1.00 48.19 125 ILE A C 1
ATOM 973 O O . ILE A 1 125 ? 15.537 -12.810 -7.461 1.00 48.19 125 ILE A O 1
ATOM 977 N N . PRO A 1 126 ? 13.859 -13.350 -8.870 1.00 44.94 126 PRO A N 1
ATOM 978 C CA . PRO A 1 126 ? 12.946 -12.964 -9.961 1.00 44.94 126 PRO A CA 1
ATOM 979 C C . PRO A 1 126 ? 11.774 -13.941 -10.266 1.00 44.94 126 PRO A C 1
ATOM 981 O O . PRO A 1 126 ? 11.826 -15.129 -9.960 1.00 44.94 126 PRO A O 1
ATOM 984 N N . PHE A 1 127 ? 10.790 -13.474 -11.043 1.00 35.94 127 PHE A N 1
ATOM 985 C CA . PHE A 1 127 ? 10.179 -14.292 -12.102 1.00 35.94 127 PHE A CA 1
ATOM 986 C C . PHE A 1 127 ? 10.473 -13.609 -13.453 1.00 35.94 127 PHE A C 1
ATOM 988 O O . PHE A 1 127 ? 10.431 -12.378 -13.515 1.00 35.94 127 PHE A O 1
ATOM 995 N N . PRO A 1 128 ? 10.792 -14.352 -14.535 1.00 33.28 128 PRO A N 1
ATOM 996 C CA . PRO A 1 128 ? 10.733 -13.802 -15.895 1.00 33.28 128 PRO A CA 1
ATOM 997 C C . PRO A 1 128 ? 9.301 -13.301 -16.167 1.00 33.28 128 PRO A C 1
ATOM 999 O O . PRO A 1 128 ? 8.404 -13.681 -15.419 1.00 33.28 128 PRO A O 1
ATOM 1002 N N . PRO A 1 129 ? 9.052 -12.452 -17.182 1.00 37.75 129 PRO A N 1
ATOM 1003 C CA . PRO A 1 129 ? 7.749 -11.817 -17.383 1.00 37.75 129 PRO A CA 1
ATOM 1004 C C . PRO A 1 129 ? 6.648 -12.875 -17.533 1.00 37.75 129 PRO A C 1
ATOM 1006 O O . PRO A 1 129 ? 6.447 -13.440 -18.607 1.00 37.75 129 PRO A O 1
ATOM 1009 N N . ILE A 1 130 ? 5.945 -13.171 -16.440 1.00 38.53 130 ILE A N 1
ATOM 1010 C CA . ILE A 1 130 ? 4.749 -14.000 -16.467 1.00 38.53 130 ILE A CA 1
ATOM 1011 C C . ILE A 1 130 ? 3.628 -13.063 -16.897 1.00 38.53 130 ILE A C 1
ATOM 1013 O O . ILE A 1 130 ? 3.385 -12.023 -16.286 1.00 38.53 130 ILE A O 1
ATOM 1017 N N . TYR A 1 131 ? 3.023 -13.419 -18.024 1.00 32.66 131 TYR A N 1
ATOM 1018 C CA . TYR A 1 131 ? 1.898 -12.760 -18.668 1.00 32.66 131 TYR A CA 1
ATOM 1019 C C . TYR A 1 131 ? 0.931 -12.114 -17.671 1.00 32.66 131 TYR A C 1
ATOM 1021 O O . TYR A 1 131 ? 0.393 -12.801 -16.811 1.00 32.66 131 TYR A O 1
ATOM 1029 N N . LYS A 1 132 ? 0.721 -10.799 -1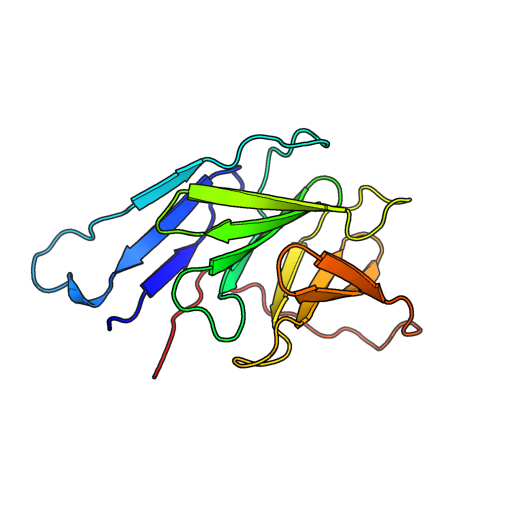7.840 1.00 32.12 132 LYS A N 1
ATOM 1030 C CA . LYS A 1 132 ? -0.365 -9.965 -17.293 1.00 32.12 132 LYS A CA 1
ATOM 1031 C C . LYS A 1 132 ? -1.252 -10.668 -16.254 1.00 32.12 132 LYS A C 1
ATOM 1033 O O . LYS A 1 132 ? -2.381 -11.052 -16.558 1.00 32.12 132 LYS A O 1
ATOM 1038 N N . THR A 1 133 ? -0.792 -10.745 -15.010 1.00 31.77 133 THR A N 1
ATOM 1039 C CA . THR A 1 133 ? -1.723 -10.892 -13.891 1.00 31.77 133 THR A CA 1
ATOM 1040 C C . THR A 1 133 ? -2.404 -9.542 -13.717 1.00 31.77 133 THR A C 1
ATOM 1042 O O . THR A 1 133 ? -1.778 -8.568 -13.301 1.00 31.77 133 THR A O 1
ATOM 1045 N N . TYR A 1 134 ? -3.680 -9.463 -14.096 1.00 29.09 134 TYR A N 1
ATOM 1046 C CA . TYR A 1 134 ? -4.543 -8.353 -13.711 1.00 29.09 134 TYR A CA 1
ATOM 1047 C C . TYR A 1 134 ? -4.682 -8.391 -12.186 1.00 29.09 134 TYR A C 1
ATOM 1049 O O . TYR A 1 134 ? -5.523 -9.113 -11.658 1.00 29.09 134 TYR A O 1
ATOM 1057 N N . ILE A 1 135 ? -3.849 -7.636 -11.467 1.00 39.06 135 ILE A N 1
ATOM 1058 C CA . ILE A 1 135 ? -4.172 -7.271 -10.088 1.00 39.06 135 ILE A CA 1
ATOM 1059 C C . ILE A 1 135 ? -5.323 -6.279 -10.229 1.00 39.06 135 ILE A C 1
ATOM 1061 O O . ILE A 1 135 ? -5.134 -5.165 -10.721 1.00 39.06 135 ILE A O 1
ATOM 1065 N N . GLY A 1 136 ? -6.539 -6.742 -9.942 1.00 31.36 136 GLY A N 1
ATOM 1066 C CA . GLY A 1 136 ? -7.741 -5.928 -10.049 1.00 31.36 136 GLY A CA 1
ATOM 1067 C C . GLY A 1 136 ? -7.555 -4.635 -9.263 1.00 31.36 136 GLY A C 1
ATOM 1068 O O . GLY A 1 136 ? -7.320 -4.667 -8.059 1.00 31.36 136 GLY A O 1
ATOM 1069 N N . LEU A 1 137 ? -7.649 -3.500 -9.956 1.00 32.97 137 LEU A N 1
ATOM 1070 C CA . LEU A 1 137 ? -7.728 -2.177 -9.348 1.00 32.97 137 LEU A CA 1
ATOM 1071 C C . LEU A 1 137 ? -9.073 -2.077 -8.627 1.00 32.97 137 LEU A C 1
ATOM 1073 O O . LEU A 1 137 ? -10.044 -1.567 -9.179 1.00 32.97 137 LEU A O 1
ATOM 1077 N N . CYS A 1 138 ? -9.154 -2.613 -7.414 1.00 35.84 138 CYS A N 1
ATOM 1078 C CA . CYS A 1 138 ? -10.274 -2.347 -6.532 1.00 35.84 138 CYS A CA 1
ATOM 1079 C C . CYS A 1 138 ? -9.784 -1.365 -5.464 1.00 35.84 138 CYS A C 1
ATOM 1081 O O . CYS A 1 138 ? -9.095 -1.782 -4.537 1.00 35.84 138 CYS A O 1
ATOM 1083 N N . PRO A 1 139 ? -10.113 -0.063 -5.563 1.00 43.66 139 PRO A N 1
ATOM 1084 C CA . PRO A 1 139 ? -9.769 0.910 -4.522 1.00 43.66 139 PRO A CA 1
ATOM 1085 C C . PRO A 1 139 ? -10.532 0.668 -3.203 1.00 43.66 139 PRO A C 1
ATOM 1087 O O . PRO A 1 139 ? -10.349 1.410 -2.244 1.00 43.66 139 PRO A O 1
ATOM 1090 N N . VAL A 1 140 ? -11.405 -0.344 -3.165 1.00 39.00 140 VAL A N 1
ATOM 1091 C CA . VAL A 1 140 ? -12.302 -0.695 -2.065 1.00 39.00 140 VAL A CA 1
ATOM 1092 C C . VAL A 1 140 ? -12.139 -2.190 -1.804 1.00 39.00 140 VAL A C 1
ATOM 1094 O O . VAL A 1 140 ? -12.587 -3.011 -2.608 1.00 39.00 140 VAL A O 1
ATOM 1097 N N . GLN A 1 141 ? -11.505 -2.551 -0.690 1.00 49.31 141 GLN A N 1
ATOM 1098 C CA . GLN A 1 141 ? -11.406 -3.940 -0.245 1.00 49.31 141 GLN A CA 1
ATOM 1099 C C . GLN A 1 141 ? -12.258 -4.155 1.007 1.00 49.31 141 GLN A C 1
ATOM 1101 O O . GLN A 1 141 ? -12.112 -3.451 2.006 1.00 49.31 141 GLN A O 1
ATOM 1106 N N . LYS A 1 142 ? -13.182 -5.120 0.934 1.00 40.62 142 LYS A N 1
ATOM 1107 C CA . LYS A 1 142 ? -14.079 -5.497 2.032 1.00 40.62 142 LYS A CA 1
ATOM 1108 C C . LYS A 1 142 ? -13.624 -6.827 2.622 1.00 40.62 142 LYS A C 1
ATOM 1110 O O . LYS A 1 142 ? -13.518 -7.822 1.906 1.00 40.62 142 LYS A O 1
ATOM 1115 N N . LEU A 1 143 ? -13.386 -6.852 3.931 1.00 42.06 143 LEU A N 1
ATOM 1116 C CA . LEU A 1 143 ? -13.105 -8.090 4.647 1.00 42.06 143 LEU A CA 1
ATOM 1117 C C . LEU A 1 143 ? -14.417 -8.868 4.836 1.00 42.06 143 LEU A C 1
ATOM 1119 O O . LEU A 1 143 ? -15.314 -8.398 5.525 1.00 42.06 143 LEU A O 1
ATOM 1123 N N . PHE A 1 144 ? -14.527 -10.050 4.228 1.00 38.00 144 PHE A N 1
ATOM 1124 C CA . PHE A 1 144 ? -15.596 -11.015 4.517 1.00 38.00 144 PHE A CA 1
ATOM 1125 C C . PHE A 1 144 ? -15.040 -12.139 5.393 1.00 38.00 144 PHE A C 1
ATOM 1127 O O . PHE A 1 144 ? -13.977 -12.680 5.066 1.00 38.00 144 PHE A O 1
ATOM 1134 N N . LYS A 1 145 ? -15.740 -12.472 6.482 1.00 35.84 145 LYS A N 1
ATOM 1135 C CA . LYS A 1 145 ? -15.496 -13.688 7.271 1.00 35.84 145 LYS A CA 1
ATOM 1136 C C . LYS A 1 145 ? -16.112 -14.911 6.614 1.00 35.84 145 LYS A C 1
ATOM 1138 O O . LYS A 1 145 ? -17.255 -14.785 6.126 1.00 35.84 145 LYS A O 1
#

InterPro domains:
  IPR015943 WD40/YVTN repeat-like-containing domain superfamily [G3DSA:2.130.10.10] (3-118)
  IPR036322 WD40-repeat-containing domain superfamily [SSF50978] (46-113)
  IPR051859 DDB1- and CUL4-associated factor [PTHR19847] (3-113)

Radius of gyration: 14.89 Å; chains: 1; bounding box: 44×28×35 Å

Secondary structure (DSSP, 8-state):
---EEEEE-SSSEEEEEEGGGTTSSS---EEEE---TTTT---EEEEEEPTT-SSEEEEEEGGGEEEEEETTT--EEEEES-TT----EEEEEESSTT--EEEEEETTS-EEEEEEETTEEEEE--------------S-EE---

Organism: NCBI:txid31246

Sequence (145 aa):
MGDTLVFCSLSPILYFTSLTDVRDEELNLKHAELQPGERNITKTFSVDFLGGSSNQVVSGHNKGMVYVTDLQTNKYESFAVNPRSKADVNAVTTLDRSSNLILAGSDDTNVRVSYYFDDYLGVFIPFPPIYKTYIGLCPVQKLFK

Foldseek 3Di:
DFKKKWFFDQAQKIKIFGPVPPPDPDTPIDMARHQLPPPHWGTWQAKEAQAQDPFWMWTWTFQQKIWIAGNVVSDIDMDHLDPVGRFTFNDWDAPHNHARWIWTDGPVLDIWIWHDDDNDIDTDDDDDNDPDPCRDRDSIDIDDD

pLDDT: mean 76.09, std 19.98, range [29.09, 95.31]